Protein AF-A0AAD4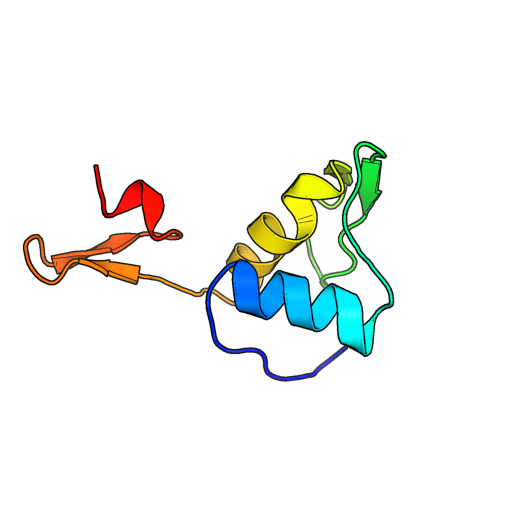BHK7-F1 (afdb_monomer_lite)

pLDDT: mean 83.59, std 7.95, range [57.88, 92.56]

Secondary structure (DSSP, 8-state):
------SSHHHHHHHHHHHH-----SSEEE---TT-S--EEEGGGHHHHHHHHHT--EEPTTT--EESSHHHHT-

Sequence (75 aa):
CGMWIEGDQSSVADHLALFHGFRGGEVTTRCLWRDCPRPHMKGTSIARHVVTHIGFRVKCHTCKHEFARVDACNR

Structure (mmCIF, N/CA/C/O backbone):
data_AF-A0AAD4BHK7-F1
#
_entry.id   AF-A0AAD4BHK7-F1
#
loop_
_atom_site.group_PDB
_atom_site.id
_atom_site.type_symbol
_atom_site.label_atom_id
_atom_site.label_alt_id
_atom_site.label_comp_id
_atom_site.label_asym_id
_atom_site.label_entity_id
_atom_site.label_seq_id
_atom_site.pdbx_PDB_ins_code
_atom_site.Cartn_x
_atom_site.Cartn_y
_atom_site.Cartn_z
_atom_site.occupancy
_atom_site.B_iso_or_equiv
_atom_site.auth_seq_id
_atom_site.auth_comp_id
_atom_site.auth_asym_id
_atom_site.auth_atom_id
_atom_site.pdbx_PDB_model_num
ATOM 1 N N . CYS A 1 1 ? 2.821 -12.466 -3.096 1.00 72.94 1 CYS A N 1
ATOM 2 C CA . CYS A 1 1 ? 4.110 -12.962 -2.568 1.00 72.94 1 CYS A CA 1
ATOM 3 C C . CYS A 1 1 ? 3.955 -14.086 -1.536 1.00 72.94 1 CYS A C 1
ATOM 5 O O . CYS A 1 1 ? 4.957 -14.710 -1.238 1.00 72.94 1 CYS A O 1
ATOM 7 N N . GLY A 1 2 ? 2.754 -14.373 -1.000 1.00 68.19 2 GLY A N 1
ATOM 8 C CA . GLY A 1 2 ? 2.581 -15.426 0.018 1.00 68.19 2 GLY A CA 1
ATOM 9 C C . GLY A 1 2 ? 3.153 -15.061 1.394 1.00 68.19 2 GLY A C 1
ATOM 10 O O . GLY A 1 2 ? 3.111 -15.880 2.302 1.00 68.19 2 GLY A O 1
ATOM 11 N N . MET A 1 3 ? 3.670 -13.838 1.547 1.00 71.62 3 MET A N 1
ATOM 12 C CA . MET A 1 3 ? 4.131 -13.305 2.821 1.00 71.62 3 MET A CA 1
ATOM 13 C C . MET A 1 3 ? 2.945 -12.836 3.653 1.00 71.62 3 MET A C 1
ATOM 15 O O . MET A 1 3 ? 1.978 -12.283 3.122 1.00 71.62 3 MET A O 1
ATOM 19 N N . TRP A 1 4 ? 3.049 -13.051 4.958 1.00 67.38 4 TRP A N 1
ATOM 20 C CA . TRP A 1 4 ? 2.072 -12.571 5.915 1.00 67.38 4 TRP A CA 1
ATOM 21 C C . TRP A 1 4 ? 2.348 -11.095 6.204 1.00 67.38 4 TRP A C 1
ATOM 23 O O . TRP A 1 4 ? 3.470 -10.723 6.543 1.00 67.38 4 TRP A O 1
ATOM 33 N N . ILE A 1 5 ? 1.340 -10.253 6.001 1.00 70.44 5 ILE A N 1
ATOM 34 C CA . ILE A 1 5 ? 1.399 -8.822 6.290 1.00 70.44 5 ILE A CA 1
ATOM 35 C C . ILE A 1 5 ? 0.250 -8.542 7.243 1.00 70.44 5 ILE A C 1
ATOM 37 O O . ILE A 1 5 ? -0.910 -8.722 6.876 1.00 70.44 5 ILE A O 1
ATOM 41 N N . GLU A 1 6 ? 0.576 -8.082 8.443 1.00 66.88 6 GLU A N 1
ATOM 42 C CA . GLU A 1 6 ? -0.380 -7.448 9.341 1.00 66.88 6 GLU A CA 1
ATOM 43 C C . GLU A 1 6 ? -0.199 -5.935 9.288 1.00 66.88 6 GLU A C 1
ATOM 45 O O . GLU A 1 6 ? 0.923 -5.427 9.232 1.00 66.88 6 GLU A O 1
ATOM 50 N N . GLY A 1 7 ? -1.313 -5.209 9.320 1.00 72.38 7 GLY A N 1
ATOM 51 C CA . GLY A 1 7 ? -1.296 -3.767 9.517 1.00 72.38 7 GLY A CA 1
ATOM 52 C C . 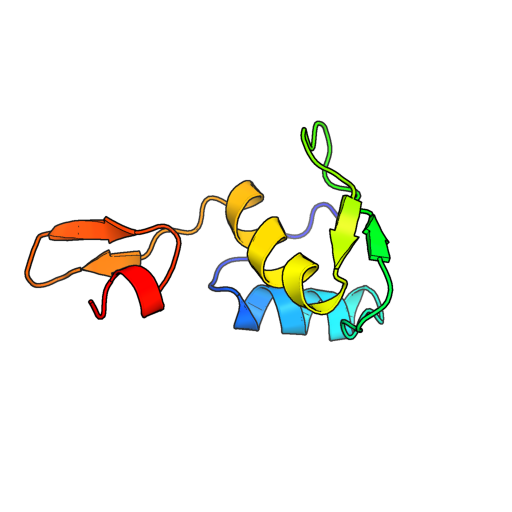GLY A 1 7 ? -2.113 -2.973 8.511 1.00 72.38 7 GLY A C 1
ATOM 53 O O . GLY A 1 7 ? -2.831 -3.504 7.659 1.00 72.38 7 GLY A O 1
ATOM 54 N N . ASP A 1 8 ? -2.010 -1.660 8.666 1.00 80.38 8 ASP A N 1
ATOM 55 C CA . ASP A 1 8 ? -2.745 -0.671 7.900 1.00 80.38 8 ASP A CA 1
ATOM 56 C C . ASP A 1 8 ? -2.084 -0.378 6.538 1.00 80.38 8 ASP A C 1
ATOM 58 O O . ASP A 1 8 ? -1.145 -1.039 6.087 1.00 80.38 8 ASP A O 1
ATOM 62 N N . GLN A 1 9 ? -2.597 0.641 5.847 1.00 86.31 9 GLN A N 1
ATOM 63 C CA . GLN A 1 9 ? -2.097 1.069 4.541 1.00 86.31 9 GLN A CA 1
ATOM 64 C C . GLN A 1 9 ? -0.589 1.355 4.537 1.00 86.31 9 GLN A C 1
ATOM 66 O O . GLN A 1 9 ? 0.057 1.106 3.516 1.00 86.31 9 GLN A O 1
ATOM 71 N N . SER A 1 10 ? -0.040 1.869 5.636 1.00 87.25 10 SER A N 1
ATOM 72 C CA . SER A 1 10 ? 1.374 2.228 5.762 1.00 87.25 10 SER A CA 1
ATOM 73 C C . SER A 1 10 ? 2.257 0.983 5.714 1.00 87.25 10 SER A C 1
ATOM 75 O O . SER A 1 10 ? 3.175 0.927 4.897 1.00 87.25 10 SER A O 1
ATOM 77 N N . SER A 1 11 ? 1.914 -0.054 6.486 1.00 88.31 11 SER A N 1
ATOM 78 C CA . SER A 1 11 ? 2.619 -1.344 6.477 1.00 88.31 11 SER A CA 1
ATOM 79 C C . SER A 1 11 ? 2.591 -2.000 5.099 1.00 88.31 11 SER A C 1
ATOM 81 O O . SER A 1 11 ? 3.590 -2.541 4.630 1.00 88.31 11 SER A O 1
ATOM 83 N N . VAL A 1 12 ? 1.456 -1.910 4.403 1.00 88.19 12 VAL A N 1
ATOM 84 C CA . VAL A 1 12 ? 1.341 -2.424 3.033 1.00 88.19 12 VAL A CA 1
ATOM 85 C C . VAL A 1 12 ? 2.187 -1.608 2.053 1.00 88.19 12 VAL A C 1
ATOM 87 O O . VAL A 1 12 ? 2.813 -2.181 1.164 1.00 88.19 12 VAL A O 1
ATOM 90 N N . ALA A 1 13 ? 2.211 -0.281 2.176 1.00 89.75 13 ALA A N 1
ATOM 91 C CA . ALA A 1 13 ? 3.021 0.573 1.311 1.00 89.75 13 ALA A CA 1
ATOM 92 C C . ALA A 1 13 ? 4.520 0.306 1.499 1.00 89.75 13 ALA A C 1
ATOM 94 O O . ALA A 1 13 ? 5.244 0.196 0.509 1.00 89.75 13 ALA A O 1
ATOM 95 N 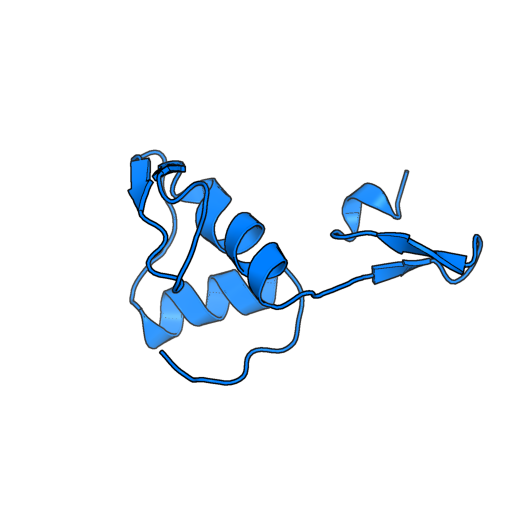N . ASP A 1 14 ? 4.960 0.149 2.746 1.00 90.19 14 ASP A N 1
ATOM 96 C CA . ASP A 1 14 ? 6.337 -0.204 3.083 1.00 90.19 14 ASP A CA 1
ATOM 97 C C . ASP A 1 14 ? 6.703 -1.590 2.540 1.00 90.19 14 ASP A C 1
ATOM 99 O O . ASP A 1 14 ? 7.704 -1.738 1.840 1.00 90.19 14 ASP A O 1
ATOM 103 N N . HIS A 1 15 ? 5.817 -2.576 2.708 1.00 90.62 15 HIS A N 1
ATOM 104 C CA . HIS A 1 15 ? 5.999 -3.897 2.114 1.00 90.62 15 HIS A CA 1
ATOM 105 C C . HIS A 1 15 ? 6.179 -3.832 0.589 1.00 90.62 15 HIS A C 1
ATOM 107 O O . HIS A 1 15 ? 7.085 -4.448 0.025 1.00 90.62 15 HIS A O 1
ATOM 113 N N . LEU A 1 16 ? 5.319 -3.081 -0.102 1.00 88.62 16 LEU A N 1
ATOM 114 C CA . LEU A 1 16 ? 5.415 -2.910 -1.550 1.00 88.62 16 LEU A CA 1
ATOM 115 C C . LEU A 1 16 ? 6.723 -2.217 -1.954 1.00 88.62 16 LEU A C 1
ATOM 117 O O . LEU A 1 16 ? 7.342 -2.610 -2.943 1.00 88.62 16 LEU A O 1
ATOM 121 N N . ALA A 1 17 ? 7.176 -1.231 -1.183 1.00 91.06 17 ALA A N 1
ATOM 122 C CA . ALA A 1 17 ? 8.420 -0.528 -1.459 1.00 91.06 17 ALA A CA 1
ATOM 123 C C . ALA A 1 17 ? 9.653 -1.418 -1.232 1.00 91.06 17 ALA A C 1
ATOM 125 O O . ALA A 1 17 ? 10.521 -1.470 -2.102 1.00 91.06 17 ALA A O 1
ATOM 126 N N . LEU A 1 18 ? 9.725 -2.124 -0.101 1.00 90.31 18 LEU A N 1
ATOM 127 C CA . LEU A 1 18 ? 10.893 -2.914 0.300 1.00 90.31 18 LEU A CA 1
ATOM 128 C C . LEU A 1 18 ? 11.007 -4.238 -0.459 1.00 90.31 18 LEU A C 1
ATOM 130 O O . LEU A 1 18 ? 12.102 -4.613 -0.869 1.00 90.31 18 LEU A O 1
ATOM 134 N N . PHE A 1 19 ? 9.892 -4.938 -0.672 1.00 88.94 19 PHE A N 1
ATOM 135 C CA . PHE A 1 19 ? 9.911 -6.291 -1.242 1.00 88.94 19 PHE A CA 1
ATOM 136 C C . PHE A 1 19 ? 9.551 -6.337 -2.726 1.00 88.94 19 PHE A C 1
ATOM 138 O O . PHE A 1 19 ? 9.909 -7.290 -3.416 1.00 88.94 19 PHE A O 1
ATOM 145 N N . HIS A 1 20 ? 8.840 -5.326 -3.229 1.00 87.94 20 HIS A N 1
ATOM 146 C CA . HIS A 1 20 ? 8.420 -5.263 -4.629 1.00 87.94 20 HIS A CA 1
ATOM 147 C C . HIS A 1 20 ? 9.030 -4.087 -5.399 1.00 87.94 20 HIS A C 1
ATOM 149 O O . HIS A 1 20 ? 8.753 -3.946 -6.589 1.00 87.94 20 HIS A O 1
ATOM 155 N N . GLY A 1 21 ? 9.835 -3.236 -4.748 1.00 88.56 21 GLY A N 1
ATOM 156 C CA . GLY A 1 21 ? 10.387 -2.028 -5.367 1.00 88.56 21 GLY A CA 1
ATOM 157 C C . GLY A 1 21 ? 9.309 -1.047 -5.841 1.00 88.56 21 GLY A C 1
ATOM 158 O O . GLY A 1 21 ? 9.585 -0.156 -6.642 1.00 88.56 21 GLY A O 1
ATOM 159 N N . PHE A 1 22 ? 8.066 -1.215 -5.384 1.00 87.25 22 PHE A N 1
ATOM 160 C CA . PHE A 1 22 ? 6.929 -0.444 -5.851 1.00 87.25 22 PHE A CA 1
ATOM 161 C C . PHE A 1 22 ? 6.662 0.709 -4.887 1.00 87.25 22 PHE A C 1
ATOM 163 O O . PHE A 1 22 ? 6.062 0.539 -3.826 1.00 87.25 22 PHE A O 1
ATOM 170 N N . ARG A 1 23 ? 7.073 1.911 -5.287 1.00 82.19 23 ARG A N 1
ATOM 171 C CA . ARG A 1 23 ? 6.633 3.165 -4.671 1.00 82.19 23 ARG A CA 1
ATOM 172 C C . ARG A 1 23 ? 5.568 3.753 -5.585 1.00 82.19 23 ARG A C 1
ATOM 174 O O . ARG A 1 23 ? 5.846 4.031 -6.745 1.00 82.19 23 ARG A O 1
ATOM 181 N N . GLY A 1 24 ? 4.333 3.828 -5.090 1.00 81.06 24 GLY A N 1
ATOM 182 C CA . GLY A 1 24 ? 3.173 4.236 -5.882 1.00 81.06 24 GLY A CA 1
ATOM 183 C C . GLY A 1 24 ? 3.381 5.533 -6.667 1.00 81.06 24 GLY A C 1
ATOM 184 O O . GLY A 1 24 ? 4.207 6.367 -6.320 1.00 81.06 24 GLY A O 1
ATOM 185 N N . GLY A 1 25 ? 2.596 5.706 -7.728 1.00 82.31 25 GLY A N 1
ATOM 186 C CA . GLY A 1 25 ? 2.652 6.881 -8.591 1.00 82.31 25 GLY A CA 1
ATOM 187 C C . GLY A 1 25 ? 1.306 7.189 -9.236 1.00 82.31 25 GLY A C 1
ATOM 188 O O . GLY A 1 25 ? 0.318 6.481 -9.021 1.00 82.31 25 GLY A O 1
ATOM 189 N N . GLU A 1 26 ? 1.268 8.258 -10.026 1.00 84.31 26 GLU A N 1
ATOM 190 C CA . GLU A 1 26 ? 0.062 8.696 -10.746 1.00 84.31 26 GLU A CA 1
ATOM 191 C C . GLU A 1 26 ? -0.340 7.732 -11.872 1.00 84.31 26 GLU A C 1
ATOM 193 O O . GLU A 1 26 ? -1.500 7.689 -12.281 1.00 84.31 26 GLU A O 1
ATOM 198 N N . VAL A 1 27 ? 0.609 6.913 -12.328 1.00 88.38 27 VAL A N 1
ATOM 199 C CA . VAL A 1 27 ? 0.395 5.906 -13.365 1.00 88.38 27 VAL A CA 1
ATOM 200 C C . VAL A 1 27 ? -0.547 4.81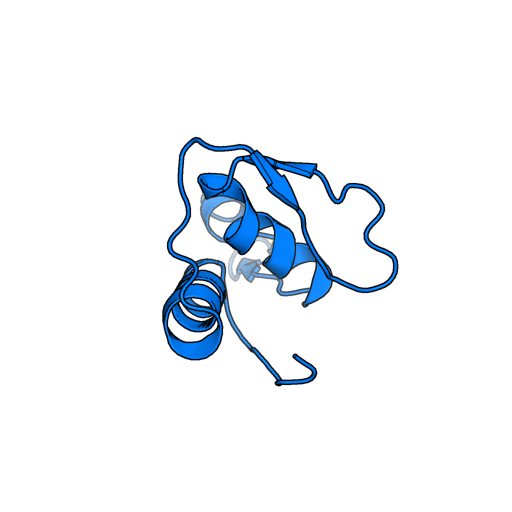3 -12.862 1.00 88.38 27 VAL A C 1
ATOM 202 O O . VAL A 1 27 ? -0.488 4.366 -11.710 1.00 88.38 27 VAL A O 1
ATOM 205 N N . THR A 1 28 ? -1.432 4.371 -13.751 1.00 89.50 28 THR A N 1
ATOM 206 C CA . THR A 1 28 ? -2.303 3.223 -13.513 1.00 89.50 28 THR A CA 1
ATOM 207 C C . THR A 1 28 ? -1.460 1.970 -13.292 1.00 89.50 28 THR A C 1
ATOM 209 O O . THR A 1 28 ? -0.599 1.633 -14.098 1.00 89.50 28 THR A O 1
ATOM 212 N N . THR A 1 29 ? -1.731 1.260 -12.204 1.00 91.06 29 THR A N 1
ATOM 213 C CA . THR A 1 29 ? -1.092 -0.006 -11.853 1.00 91.06 29 THR A CA 1
ATOM 214 C C . THR A 1 29 ? -2.121 -1.127 -11.765 1.00 91.06 29 THR A C 1
ATOM 216 O O . THR A 1 29 ? -3.329 -0.888 -11.629 1.00 91.06 29 THR A O 1
ATOM 219 N N . ARG A 1 30 ? -1.628 -2.365 -11.833 1.00 91.31 30 ARG A N 1
ATOM 220 C CA . ARG A 1 30 ? -2.433 -3.580 -11.744 1.00 91.31 30 ARG A CA 1
ATOM 221 C C . ARG A 1 30 ? -2.169 -4.308 -10.425 1.00 91.31 30 ARG A C 1
ATOM 223 O O . ARG A 1 30 ? -1.036 -4.664 -10.121 1.00 91.31 30 ARG A O 1
ATOM 230 N N . CYS A 1 31 ? -3.223 -4.593 -9.671 1.00 90.62 31 CYS A N 1
ATOM 231 C CA . CYS A 1 31 ? -3.187 -5.518 -8.550 1.00 90.62 31 CYS A CA 1
ATOM 232 C C . CYS A 1 31 ? -3.026 -6.957 -9.055 1.00 90.62 31 CYS A C 1
ATOM 234 O O . CYS A 1 31 ? -3.784 -7.415 -9.911 1.00 90.62 31 CYS A O 1
ATOM 236 N N . LEU A 1 32 ? -2.047 -7.666 -8.493 1.00 88.31 32 LEU A N 1
ATOM 237 C CA . LEU A 1 32 ? -1.733 -9.061 -8.815 1.00 88.31 32 LEU A CA 1
ATOM 238 C C . LEU A 1 32 ? -2.258 -10.047 -7.760 1.00 88.31 32 LEU A C 1
ATOM 240 O O . LEU A 1 32 ? -1.832 -11.200 -7.721 1.00 88.31 32 LEU A O 1
ATOM 244 N N . TRP A 1 33 ? -3.156 -9.600 -6.879 1.00 87.94 33 TRP A N 1
ATOM 245 C CA . TRP A 1 33 ? -3.801 -10.490 -5.920 1.00 87.94 33 TRP A CA 1
ATOM 246 C C . TRP A 1 33 ? -4.704 -11.482 -6.654 1.00 87.94 33 TRP A C 1
ATOM 248 O O . TRP A 1 33 ? -5.392 -11.113 -7.613 1.00 87.94 33 TRP A O 1
ATOM 258 N N . ARG A 1 34 ? -4.685 -12.746 -6.219 1.00 86.25 34 ARG A N 1
ATOM 259 C CA . ARG A 1 34 ? -5.491 -13.804 -6.835 1.00 86.25 34 ARG A CA 1
ATOM 260 C C . ARG A 1 34 ? -6.978 -13.462 -6.672 1.00 86.25 34 ARG A C 1
ATOM 262 O O . ARG A 1 34 ? -7.374 -13.005 -5.607 1.00 86.25 34 ARG A O 1
ATOM 269 N N . ASP A 1 35 ? -7.757 -13.613 -7.742 1.00 87.19 35 ASP A N 1
ATOM 270 C CA . ASP A 1 35 ? -9.198 -13.310 -7.770 1.00 87.19 35 ASP A CA 1
ATOM 271 C C . ASP A 1 35 ? -9.566 -11.846 -7.461 1.00 87.19 35 ASP A C 1
ATOM 273 O O . ASP A 1 35 ? -10.677 -11.546 -7.025 1.00 87.19 35 ASP A O 1
ATOM 277 N N . CYS A 1 36 ? -8.660 -10.893 -7.716 1.00 90.69 36 CYS A N 1
ATOM 278 C CA . CYS A 1 36 ? -8.983 -9.479 -7.549 1.00 90.69 36 CYS A CA 1
ATOM 279 C C . CYS A 1 36 ? -10.068 -9.028 -8.555 1.00 90.69 36 CYS A C 1
ATOM 281 O O . CYS A 1 36 ? -9.798 -8.988 -9.760 1.00 90.69 36 CYS A O 1
ATOM 283 N N . PRO A 1 37 ? -11.264 -8.601 -8.097 1.00 89.06 37 PRO A N 1
ATOM 284 C CA . PRO A 1 37 ? -12.373 -8.244 -8.988 1.00 89.06 37 PRO A CA 1
ATOM 285 C C . PRO A 1 37 ? -12.140 -6.921 -9.728 1.00 89.06 37 PRO A C 1
ATOM 287 O O . PRO A 1 37 ? -12.762 -6.650 -10.752 1.00 89.06 37 PRO A O 1
ATOM 290 N N . ARG A 1 38 ? -11.262 -6.061 -9.198 1.00 90.94 38 ARG A N 1
ATOM 291 C CA . ARG A 1 38 ? -10.925 -4.751 -9.771 1.00 90.94 38 ARG A CA 1
ATOM 292 C C . ARG A 1 38 ? -9.413 -4.560 -9.762 1.00 90.94 38 ARG A C 1
ATOM 294 O O . ARG A 1 38 ? -8.892 -3.890 -8.873 1.00 90.94 38 ARG A O 1
ATOM 301 N N . PRO A 1 39 ? -8.698 -5.151 -10.732 1.00 91.69 39 PRO A N 1
ATOM 302 C CA . PRO A 1 39 ? -7.246 -5.155 -10.700 1.00 91.69 39 PRO A CA 1
ATOM 303 C C . PRO A 1 39 ? -6.636 -3.812 -11.117 1.00 91.69 39 PRO A C 1
ATOM 305 O O . PRO A 1 39 ? -5.515 -3.533 -10.724 1.00 91.69 39 PRO A O 1
ATOM 308 N N . HIS A 1 40 ? -7.331 -2.955 -11.865 1.00 92.56 40 HIS A N 1
ATOM 309 C CA . HIS A 1 40 ? -6.773 -1.688 -12.355 1.00 92.56 40 HIS A CA 1
ATOM 310 C C . HIS A 1 40 ? -7.116 -0.511 -11.434 1.00 92.56 40 HIS A C 1
ATOM 312 O O . HIS A 1 40 ? -8.280 -0.309 -11.087 1.00 92.56 40 HIS A O 1
ATOM 318 N N . MET A 1 41 ? -6.112 0.285 -11.059 1.00 92.00 41 MET A N 1
ATOM 319 C CA . MET A 1 41 ? -6.274 1.494 -10.236 1.00 92.00 41 MET A CA 1
ATOM 320 C C . MET A 1 41 ? -5.054 2.410 -10.331 1.00 92.00 41 MET A C 1
ATOM 322 O O . MET A 1 41 ? -4.020 2.016 -10.854 1.00 92.00 41 MET A O 1
ATOM 326 N N . LYS A 1 42 ? -5.134 3.621 -9.775 1.00 92.06 42 LYS A N 1
ATOM 327 C CA . LYS A 1 42 ? -3.961 4.500 -9.634 1.00 92.06 42 LYS A CA 1
ATOM 328 C C . LYS A 1 42 ? -2.907 3.867 -8.720 1.00 92.06 42 LYS A C 1
ATOM 330 O O . LYS A 1 42 ? -3.268 3.293 -7.688 1.00 92.06 42 LYS A O 1
ATOM 335 N N . GLY A 1 43 ? -1.624 4.030 -9.042 1.00 89.44 43 GLY A N 1
ATOM 336 C CA . GLY A 1 43 ? -0.509 3.548 -8.222 1.00 89.44 43 GLY A CA 1
ATOM 337 C C . GLY A 1 43 ? -0.553 4.053 -6.781 1.00 89.44 43 GLY A C 1
ATOM 338 O O . GLY A 1 43 ? -0.345 3.277 -5.854 1.00 89.44 43 GLY A O 1
ATOM 339 N N . THR A 1 44 ? -0.947 5.307 -6.569 1.00 89.62 44 THR A N 1
ATOM 340 C CA . THR A 1 44 ? -1.172 5.884 -5.229 1.00 89.62 44 THR A CA 1
ATOM 341 C C . THR A 1 44 ? -2.252 5.164 -4.411 1.00 89.62 44 THR A C 1
ATOM 343 O O . THR A 1 44 ? -2.289 5.278 -3.189 1.00 89.62 44 THR A O 1
ATOM 346 N N . SER A 1 45 ? -3.140 4.402 -5.055 1.00 91.06 45 SER A N 1
ATOM 347 C CA . SER A 1 45 ? -4.230 3.672 -4.399 1.00 91.06 45 SER A CA 1
ATOM 348 C C . SER A 1 45 ? -3.944 2.190 -4.162 1.00 91.06 45 SER A C 1
ATOM 350 O O . SER A 1 45 ? -4.760 1.541 -3.508 1.00 91.06 45 SER A O 1
ATOM 352 N N . ILE A 1 46 ? -2.828 1.637 -4.651 1.00 91.44 46 ILE A N 1
ATOM 353 C CA . ILE A 1 46 ? -2.614 0.183 -4.595 1.00 91.44 46 ILE A CA 1
ATOM 354 C C . ILE A 1 46 ? -2.439 -0.330 -3.166 1.00 91.44 46 ILE A C 1
ATOM 356 O O . ILE A 1 46 ? -3.053 -1.331 -2.814 1.00 91.44 46 ILE A O 1
ATOM 360 N N . ALA A 1 47 ? -1.680 0.375 -2.318 1.00 89.88 47 ALA A N 1
ATOM 361 C CA . ALA A 1 47 ? -1.462 -0.044 -0.934 1.00 89.88 47 ALA A CA 1
ATOM 362 C C . ALA A 1 47 ? -2.801 -0.083 -0.190 1.00 89.88 47 ALA A C 1
ATOM 364 O O . ALA A 1 47 ? -3.206 -1.094 0.374 1.00 89.88 47 ALA A O 1
ATOM 365 N N . ARG A 1 48 ? -3.565 1.001 -0.340 1.00 88.75 48 ARG A N 1
ATOM 366 C CA . ARG A 1 48 ? -4.922 1.164 0.177 1.00 88.75 48 ARG A CA 1
ATOM 367 C C . ARG A 1 48 ? -5.897 0.083 -0.312 1.00 88.75 48 ARG A C 1
ATOM 369 O O . ARG A 1 48 ? -6.826 -0.280 0.412 1.00 88.75 48 ARG A O 1
ATOM 376 N N . HIS A 1 49 ? -5.740 -0.376 -1.549 1.00 90.81 49 HIS A N 1
ATOM 377 C CA . HIS A 1 49 ? -6.530 -1.459 -2.123 1.00 90.81 49 HIS A CA 1
ATOM 378 C C . HIS A 1 49 ? -6.121 -2.818 -1.552 1.00 90.81 49 HIS A C 1
ATOM 380 O O . HIS A 1 49 ? -6.988 -3.599 -1.178 1.00 90.81 49 HIS A O 1
ATOM 386 N N . VAL A 1 50 ? -4.824 -3.089 -1.425 1.00 88.94 50 VAL A N 1
ATOM 387 C CA . VAL A 1 50 ? -4.306 -4.367 -0.924 1.00 88.94 50 VAL A CA 1
ATOM 388 C C . VAL A 1 50 ? -4.745 -4.651 0.518 1.00 88.94 50 VAL A C 1
ATOM 390 O O . VAL A 1 50 ? -5.078 -5.792 0.827 1.00 88.94 50 VAL A O 1
ATOM 393 N N . VAL A 1 51 ? -4.893 -3.620 1.356 1.00 88.19 51 VAL A N 1
ATOM 394 C CA . VAL A 1 51 ? -5.506 -3.729 2.699 1.00 88.19 51 VAL A CA 1
ATOM 395 C C . VAL A 1 51 ? -6.869 -4.448 2.663 1.00 88.19 51 VAL A C 1
ATOM 397 O O . VAL A 1 51 ? -7.196 -5.196 3.581 1.00 88.19 51 VAL A O 1
ATOM 400 N N . THR A 1 52 ? -7.656 -4.278 1.591 1.00 86.44 52 THR A N 1
ATOM 401 C CA . THR A 1 52 ? -8.976 -4.928 1.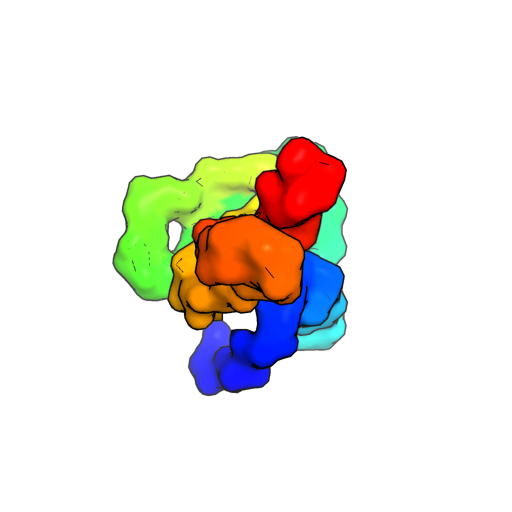458 1.00 86.44 52 THR A CA 1
ATOM 402 C C . THR A 1 52 ? -8.892 -6.436 1.243 1.00 86.44 52 THR A C 1
ATOM 404 O O . THR A 1 52 ? -9.812 -7.143 1.638 1.00 86.44 52 THR A O 1
ATOM 407 N N . HIS A 1 53 ? -7.787 -6.930 0.678 1.00 87.06 53 HIS A N 1
ATOM 408 C CA . HIS A 1 53 ? -7.541 -8.366 0.538 1.00 87.06 53 HIS A CA 1
ATOM 409 C C . HIS A 1 53 ? -7.007 -8.988 1.823 1.00 87.06 53 HIS A C 1
ATOM 411 O O . HIS A 1 53 ? -7.339 -10.124 2.139 1.00 87.06 53 HIS A O 1
ATOM 417 N N . ILE A 1 54 ? -6.196 -8.234 2.569 1.00 84.62 54 ILE A N 1
ATOM 418 C CA . ILE A 1 54 ? -5.672 -8.652 3.876 1.00 84.62 54 ILE A CA 1
ATOM 419 C C . ILE A 1 54 ? -6.808 -8.728 4.910 1.00 84.62 54 ILE A C 1
ATOM 421 O O . ILE A 1 54 ? -6.733 -9.496 5.863 1.00 84.62 54 ILE A O 1
ATOM 425 N N . GLY A 1 55 ? -7.881 -7.954 4.717 1.00 80.44 55 GLY A N 1
ATOM 426 C CA . GLY A 1 55 ? -9.026 -7.936 5.626 1.00 80.44 55 GLY A CA 1
ATOM 427 C C . GLY A 1 55 ? -8.759 -7.158 6.914 1.00 80.44 55 GLY A C 1
ATOM 428 O O . GLY A 1 55 ? -9.488 -7.328 7.887 1.00 80.44 55 GLY A O 1
ATOM 429 N N . PHE A 1 56 ? -7.739 -6.293 6.924 1.00 80.50 56 PHE A N 1
ATOM 430 C CA . PHE A 1 56 ? -7.439 -5.439 8.068 1.00 80.50 56 PHE A CA 1
ATOM 431 C C . PHE A 1 56 ? -8.627 -4.519 8.378 1.00 80.50 56 PHE A C 1
ATOM 433 O O . PHE A 1 56 ? -9.175 -3.846 7.496 1.00 80.50 56 PHE A O 1
ATOM 440 N N . ARG A 1 57 ? -9.018 -4.496 9.653 1.00 78.31 57 ARG A N 1
ATOM 441 C CA . ARG A 1 57 ? -10.127 -3.698 10.174 1.00 78.31 57 ARG A CA 1
ATOM 442 C C . ARG A 1 57 ? -9.691 -2.965 11.430 1.00 78.31 57 ARG A C 1
ATOM 444 O O . ARG A 1 57 ? -9.044 -3.523 12.308 1.00 78.31 57 ARG A O 1
ATOM 451 N N . VAL A 1 58 ? -10.100 -1.711 11.521 1.00 76.81 58 VAL A N 1
ATOM 452 C CA . VAL A 1 58 ? -9.891 -0.837 12.670 1.00 76.81 58 VAL A CA 1
ATOM 453 C C . VAL A 1 58 ? -11.165 -0.836 13.492 1.00 76.81 58 VAL A C 1
ATOM 455 O O . VAL A 1 58 ? -12.226 -0.480 12.986 1.00 76.81 58 VAL A O 1
ATOM 458 N N . LYS A 1 59 ? -11.074 -1.209 14.764 1.00 81.69 59 LYS A N 1
ATOM 459 C CA . LYS A 1 59 ? -12.210 -1.152 15.682 1.00 81.69 59 LYS A CA 1
ATOM 460 C C . LYS A 1 59 ? -12.185 0.152 16.473 1.00 81.69 59 LYS A C 1
ATOM 462 O O . LYS A 1 59 ? -11.230 0.418 17.203 1.00 81.69 59 LYS A O 1
ATOM 467 N N . CYS A 1 60 ? -13.252 0.940 16.378 1.00 83.19 60 CYS A N 1
ATOM 468 C CA . CYS A 1 60 ? -13.423 2.108 17.232 1.00 83.19 60 CYS A CA 1
ATOM 469 C C . CYS A 1 60 ? -13.673 1.661 18.674 1.00 83.19 60 CYS A C 1
ATOM 471 O O . CYS A 1 60 ? -14.603 0.901 18.949 1.00 83.19 60 CYS A O 1
ATOM 473 N N . HIS A 1 61 ? -12.879 2.152 19.623 1.00 82.06 61 HIS A N 1
ATOM 474 C CA . HIS A 1 61 ? -13.080 1.813 21.032 1.00 82.06 61 HIS A CA 1
ATOM 475 C C . HIS A 1 61 ? -14.337 2.461 21.626 1.00 82.06 61 HIS A C 1
ATOM 477 O O . HIS A 1 61 ? -14.922 1.880 22.545 1.00 82.06 61 HIS A O 1
ATOM 483 N N . THR A 1 62 ? -14.773 3.591 21.065 1.00 83.81 62 THR A N 1
ATOM 484 C CA . THR A 1 62 ? -15.929 4.373 21.521 1.00 83.81 62 THR A CA 1
ATOM 485 C C . THR A 1 62 ? -17.244 3.804 20.992 1.00 83.81 62 THR A C 1
ATOM 487 O O . THR A 1 62 ? -18.082 3.383 21.780 1.00 83.81 62 THR A O 1
ATOM 490 N N . CYS A 1 63 ? -17.421 3.719 19.668 1.00 87.31 63 CYS A N 1
ATOM 491 C CA . CYS A 1 63 ? -18.672 3.234 19.066 1.00 87.31 63 CYS A CA 1
ATOM 492 C C . CYS A 1 63 ? -18.685 1.723 18.775 1.00 87.31 63 CYS A C 1
ATOM 494 O O . CYS A 1 63 ? -19.681 1.204 18.284 1.00 87.31 63 CYS A O 1
ATOM 496 N N . LYS A 1 64 ? -17.586 1.006 19.061 1.00 84.06 64 LYS A N 1
ATOM 497 C CA . LYS A 1 64 ? -17.398 -0.443 18.830 1.00 84.06 64 LYS A CA 1
ATOM 498 C C . LYS A 1 64 ? -17.517 -0.912 17.373 1.00 84.06 64 LYS A C 1
ATOM 500 O O . LYS A 1 64 ? -17.335 -2.105 17.135 1.00 84.06 64 LYS A O 1
ATOM 505 N N . HIS A 1 65 ? -17.740 -0.013 16.414 1.00 83.69 65 HIS A N 1
ATOM 506 C CA . HIS A 1 65 ? -17.783 -0.343 14.993 1.00 83.69 65 HIS A CA 1
ATOM 507 C C . HIS A 1 65 ? -16.408 -0.676 14.415 1.00 83.69 65 HIS A C 1
ATOM 509 O O . HIS A 1 65 ? -15.383 -0.128 14.823 1.00 83.69 65 HIS A O 1
ATOM 515 N N . GLU A 1 66 ? -16.420 -1.573 13.433 1.00 82.62 66 GLU A N 1
ATOM 516 C CA . GLU A 1 66 ? -15.264 -1.940 12.630 1.00 82.62 66 GLU A CA 1
ATOM 517 C C . GLU A 1 66 ? -15.272 -1.163 11.314 1.00 82.62 66 GLU A C 1
ATOM 519 O O . GLU A 1 66 ? -16.262 -1.139 10.583 1.00 82.62 66 GLU A O 1
ATOM 524 N N . PHE A 1 67 ? -14.137 -0.564 10.989 1.00 78.88 67 PHE A N 1
ATOM 525 C CA . PHE A 1 67 ? -13.923 0.225 9.791 1.00 78.88 67 PHE A CA 1
ATOM 526 C C . PHE A 1 67 ? -12.797 -0.396 8.978 1.00 78.88 67 PHE A C 1
ATOM 528 O O . PHE A 1 67 ? -11.800 -0.858 9.520 1.00 78.88 67 PHE A O 1
ATOM 535 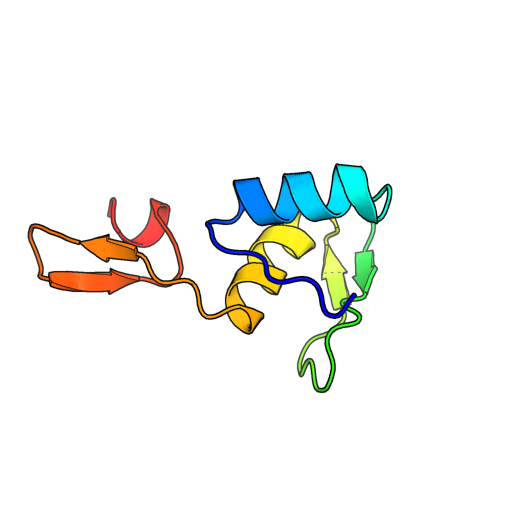N N . ALA A 1 68 ? -12.895 -0.345 7.654 1.00 72.50 68 ALA A N 1
ATOM 536 C CA . ALA A 1 68 ? -11.808 -0.808 6.791 1.00 72.50 68 ALA A CA 1
ATOM 537 C C . ALA A 1 68 ? -10.575 0.125 6.809 1.00 72.50 68 ALA A C 1
ATOM 539 O O . ALA A 1 68 ? -9.568 -0.190 6.178 1.00 72.50 68 ALA A O 1
ATOM 540 N N . ARG A 1 69 ? -10.667 1.308 7.447 1.00 72.38 69 ARG A N 1
ATOM 541 C CA . ARG A 1 69 ? -9.610 2.337 7.502 1.00 72.38 69 ARG A CA 1
ATOM 542 C C . ARG A 1 69 ? -9.678 3.168 8.783 1.00 72.38 69 ARG A C 1
ATOM 544 O O . ARG A 1 69 ? -10.764 3.367 9.323 1.00 72.38 69 ARG A O 1
ATOM 551 N N . VAL A 1 70 ? -8.534 3.726 9.188 1.00 71.69 70 VAL A N 1
ATOM 552 C CA . VAL A 1 70 ? -8.415 4.633 10.344 1.00 71.69 70 VAL A CA 1
ATOM 553 C C . VAL A 1 70 ? -9.166 5.945 10.103 1.00 71.69 70 VAL A C 1
ATOM 555 O O . VAL A 1 70 ? -9.952 6.349 10.952 1.00 71.69 70 VAL A O 1
ATOM 558 N N . ASP A 1 71 ? -9.033 6.571 8.930 1.00 73.94 71 ASP A N 1
ATOM 559 C CA . ASP A 1 71 ? -9.715 7.846 8.635 1.00 73.94 71 ASP A CA 1
ATOM 560 C C . ASP A 1 71 ? -11.244 7.718 8.627 1.00 73.94 71 ASP A C 1
ATOM 562 O O . ASP A 1 71 ? -11.960 8.671 8.915 1.00 73.94 71 ASP A O 1
ATOM 566 N N . ALA A 1 72 ? -11.757 6.527 8.303 1.00 70.38 72 ALA A N 1
ATOM 567 C CA . ALA A 1 72 ? -13.186 6.237 8.370 1.00 70.38 72 ALA A CA 1
ATOM 568 C C . ALA A 1 72 ? -13.680 6.079 9.817 1.00 70.38 72 ALA A C 1
ATOM 570 O O . ALA A 1 72 ? -14.848 6.333 10.082 1.00 70.38 72 ALA A O 1
ATOM 571 N N . CYS A 1 73 ? -12.798 5.670 10.733 1.00 71.75 73 CYS A N 1
ATOM 572 C CA . CYS A 1 73 ? -13.076 5.574 12.163 1.00 71.75 73 CYS A CA 1
ATOM 573 C C . CYS A 1 73 ? -13.009 6.942 12.865 1.00 71.75 73 CYS A C 1
ATOM 575 O O . CYS A 1 73 ? -13.638 7.117 13.903 1.00 71.75 73 CYS A O 1
ATOM 577 N N . ASN A 1 74 ? -12.235 7.891 12.331 1.00 66.44 74 ASN A N 1
ATOM 578 C CA . ASN A 1 74 ? -12.021 9.213 12.928 1.00 66.44 74 ASN A CA 1
ATOM 579 C C . ASN A 1 74 ? -13.063 10.264 12.481 1.00 66.44 74 ASN A C 1
ATOM 581 O O . ASN A 1 74 ? -12.787 11.461 12.544 1.00 66.44 74 ASN A O 1
ATOM 585 N N . ARG A 1 75 ? -14.213 9.818 11.960 1.00 57.88 75 ARG A N 1
ATOM 586 C CA . ARG A 1 75 ? -15.299 10.658 11.434 1.00 57.88 75 ARG A CA 1
ATOM 587 C C . ARG A 1 75 ? -16.508 10.686 12.352 1.00 57.88 75 ARG A C 1
ATOM 589 O O . ARG A 1 75 ? -16.781 9.646 12.988 1.00 57.88 75 ARG A O 1
#

Radius of gyration: 13.14 Å; chains: 1; bounding box: 30×26×35 Å

Organism: NCBI:txid1328754

Foldseek 3Di:
DPDDFDDDLVSLQVCCCPVVVQNFDQDWAFDPDPPDPCGIDGSVCRSVVVLVVNVDWDAQPVVRDTDSHPVVSVD